Protein AF-A0A6N9PUL2-F1 (afdb_monomer_lite)

Sequence (95 aa):
ADDLPEDLRTGAFNPFIAKLGFWGKTALTEEERRQADNFCNAALNRTAAQMALPLNLIDLMNFEPIIENVVQKGLPELQREILFLHIKEKPRREL

Structure (mmCIF, N/CA/C/O backbone):
data_AF-A0A6N9PUL2-F1
#
_entry.id   AF-A0A6N9PUL2-F1
#
loop_
_atom_site.group_PDB
_atom_site.id
_atom_site.type_symbol
_atom_site.label_atom_id
_atom_site.label_alt_id
_atom_site.label_comp_id
_atom_site.label_asym_id
_atom_site.label_entity_id
_atom_site.label_seq_id
_atom_site.pdbx_PDB_ins_code
_atom_site.Cartn_x
_atom_site.Cartn_y
_atom_site.Cartn_z
_atom_site.occupancy
_atom_site.B_iso_or_equiv
_atom_site.auth_seq_id
_atom_site.auth_comp_id
_atom_site.auth_asym_id
_atom_site.auth_atom_id
_atom_site.pdbx_PDB_model_num
ATOM 1 N N . ALA A 1 1 ? -6.825 -0.071 3.948 1.00 58.62 1 ALA A N 1
ATOM 2 C CA . ALA A 1 1 ? -7.853 -0.552 3.010 1.00 58.62 1 ALA A CA 1
ATOM 3 C C . ALA A 1 1 ? -9.032 0.371 3.205 1.00 58.62 1 ALA A C 1
ATOM 5 O O . ALA A 1 1 ? -9.509 0.440 4.331 1.00 58.62 1 ALA A O 1
ATOM 6 N N . ASP A 1 2 ? -9.390 1.138 2.180 1.00 65.25 2 ASP A N 1
ATOM 7 C CA . ASP A 1 2 ? -10.395 2.207 2.290 1.00 65.25 2 ASP A CA 1
ATOM 8 C C . ASP A 1 2 ? -11.745 1.664 2.791 1.00 65.25 2 ASP A C 1
ATOM 10 O O . ASP A 1 2 ? -12.386 2.245 3.661 1.00 65.25 2 ASP A O 1
ATOM 14 N N . ASP A 1 3 ? -12.086 0.446 2.368 1.00 75.81 3 ASP A N 1
ATOM 15 C CA . ASP A 1 3 ? -13.349 -0.206 2.715 1.00 75.81 3 ASP A CA 1
ATOM 16 C C . ASP A 1 3 ? -13.361 -0.862 4.102 1.00 75.81 3 ASP A C 1
ATOM 18 O O . ASP A 1 3 ? -14.406 -1.327 4.540 1.00 75.81 3 ASP A O 1
ATOM 22 N N . LEU A 1 4 ? -12.245 -0.889 4.847 1.00 76.88 4 LEU A N 1
ATOM 23 C CA . LEU A 1 4 ? -12.169 -1.605 6.131 1.00 76.88 4 LEU A CA 1
ATOM 24 C C . LEU A 1 4 ? -13.286 -1.213 7.125 1.00 76.88 4 LEU A C 1
ATOM 26 O O . LEU A 1 4 ? -13.863 -2.117 7.728 1.00 76.88 4 LEU A O 1
ATOM 30 N N . PRO A 1 5 ? -13.635 0.077 7.314 1.00 76.75 5 PRO A N 1
ATOM 31 C CA . PRO A 1 5 ? -14.736 0.462 8.198 1.00 76.75 5 PRO A CA 1
ATOM 32 C C . PRO A 1 5 ? -16.105 0.008 7.674 1.00 76.75 5 PRO A C 1
ATOM 34 O O . PRO A 1 5 ? -16.993 -0.331 8.457 1.00 76.75 5 PRO A O 1
ATOM 37 N N . GLU A 1 6 ? -16.288 0.007 6.354 1.00 79.88 6 GLU A N 1
ATOM 38 C CA . GLU A 1 6 ? -17.539 -0.379 5.706 1.00 79.88 6 GLU A CA 1
ATOM 39 C C . GLU A 1 6 ? -17.723 -1.902 5.698 1.00 79.88 6 GLU A C 1
ATOM 41 O O . GLU A 1 6 ? -18.796 -2.387 6.060 1.00 79.88 6 GLU A O 1
ATOM 46 N N . ASP A 1 7 ? -16.667 -2.656 5.408 1.00 82.88 7 ASP A N 1
ATOM 47 C CA . ASP A 1 7 ? -16.628 -4.117 5.467 1.00 82.88 7 ASP A CA 1
ATOM 48 C C . ASP A 1 7 ? -16.878 -4.623 6.887 1.00 82.88 7 ASP A C 1
ATOM 50 O O . ASP A 1 7 ? -17.639 -5.566 7.099 1.00 82.88 7 ASP A O 1
ATOM 54 N N . LEU A 1 8 ? -16.298 -3.950 7.884 1.00 83.25 8 LEU A N 1
ATOM 55 C CA . LEU A 1 8 ? -16.497 -4.278 9.293 1.00 83.25 8 LEU A CA 1
ATOM 56 C C . LEU A 1 8 ? -17.945 -4.017 9.741 1.00 83.25 8 LEU A C 1
ATOM 58 O O . LEU A 1 8 ? -18.520 -4.806 10.487 1.00 83.25 8 LEU A O 1
ATOM 62 N N . ARG A 1 9 ? -18.570 -2.946 9.236 1.00 80.94 9 ARG A N 1
ATOM 63 C CA . ARG A 1 9 ? -19.979 -2.619 9.505 1.00 80.94 9 ARG A CA 1
ATO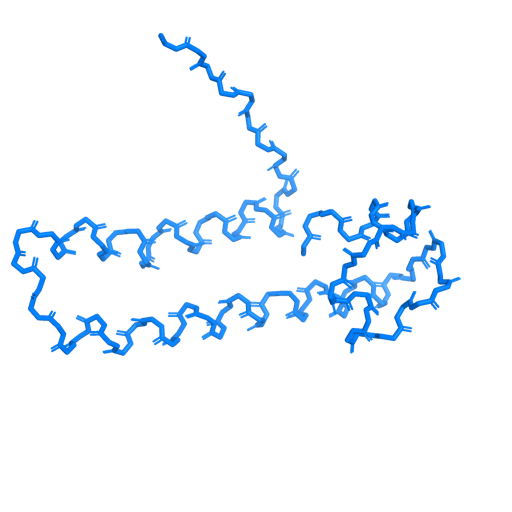M 64 C C . ARG A 1 9 ? -20.952 -3.568 8.801 1.00 80.94 9 ARG A C 1
ATOM 66 O O . ARG A 1 9 ? -21.996 -3.896 9.359 1.00 80.94 9 ARG A O 1
ATOM 73 N N . THR A 1 10 ? -20.655 -3.948 7.562 1.00 82.31 10 THR A N 1
ATOM 74 C CA . THR A 1 10 ? -21.528 -4.783 6.716 1.00 82.31 10 THR A CA 1
ATOM 75 C C . THR A 1 10 ? -21.313 -6.280 6.934 1.00 82.31 10 THR A C 1
ATOM 77 O O . THR A 1 10 ? -22.135 -7.082 6.494 1.00 82.31 10 THR A O 1
ATOM 80 N N . GLY A 1 11 ? -20.238 -6.664 7.631 1.00 78.38 11 GLY A N 1
ATOM 81 C CA . GLY A 1 11 ? -19.829 -8.057 7.793 1.00 78.38 11 GLY A CA 1
ATOM 82 C C . GLY A 1 11 ? -19.275 -8.666 6.503 1.00 78.38 11 GLY A C 1
ATOM 83 O O . GLY A 1 11 ? -19.244 -9.892 6.375 1.00 78.38 11 GLY A O 1
ATOM 84 N N . ALA A 1 12 ? -18.872 -7.834 5.538 1.00 81.06 12 ALA A N 1
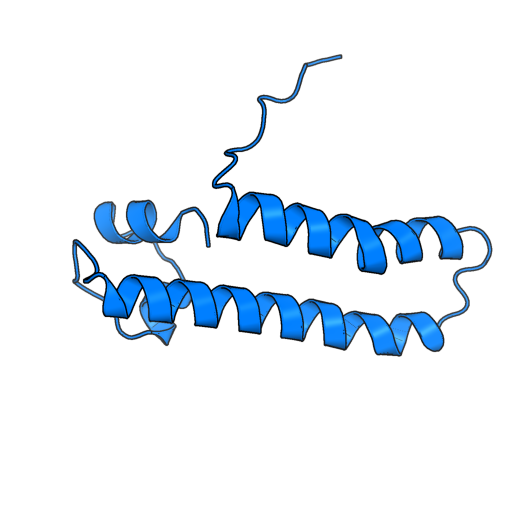ATOM 85 C CA . ALA A 1 12 ? -18.282 -8.292 4.292 1.00 81.06 12 ALA A CA 1
ATOM 86 C C . ALA A 1 12 ? -16.908 -8.933 4.538 1.00 81.06 12 ALA A C 1
ATOM 88 O O . ALA A 1 12 ? -16.192 -8.622 5.495 1.00 81.06 12 ALA A O 1
ATOM 89 N N . PHE A 1 13 ? -16.536 -9.869 3.665 1.00 80.50 13 PHE A N 1
ATOM 90 C CA . PHE A 1 13 ? -15.248 -10.539 3.776 1.00 80.50 13 PHE A CA 1
ATOM 91 C C . PHE A 1 13 ? -14.107 -9.565 3.464 1.00 80.50 13 PHE A C 1
ATOM 93 O O . PHE A 1 13 ? -13.949 -9.138 2.323 1.00 80.50 13 PHE A O 1
ATOM 100 N N . ASN A 1 14 ? -13.258 -9.300 4.460 1.00 83.31 14 ASN A N 1
ATOM 101 C CA . ASN A 1 14 ? -12.024 -8.541 4.291 1.00 83.31 14 ASN A CA 1
ATOM 102 C C . ASN A 1 14 ? -10.839 -9.294 4.937 1.00 83.31 14 ASN A C 1
ATOM 104 O O . ASN A 1 14 ? -10.867 -9.600 6.136 1.00 83.31 14 ASN A O 1
ATOM 108 N N . PRO A 1 15 ? -9.764 -9.593 4.182 1.00 83.56 15 PRO A N 1
ATOM 109 C CA . PRO A 1 15 ? -8.631 -10.366 4.689 1.00 83.56 15 PRO A CA 1
ATOM 110 C C . PRO A 1 15 ? -7.880 -9.659 5.827 1.00 83.56 15 PRO A C 1
ATOM 112 O O . PRO A 1 15 ? -7.263 -10.325 6.660 1.00 83.56 15 PRO A O 1
ATOM 115 N N . PHE A 1 16 ? -7.941 -8.326 5.904 1.00 83.50 16 PHE A N 1
ATOM 116 C CA . PHE A 1 16 ? -7.340 -7.563 6.995 1.00 83.50 16 PHE A CA 1
ATOM 117 C C . PHE A 1 16 ? -8.143 -7.683 8.294 1.00 83.50 16 PHE A C 1
ATOM 119 O O . PHE A 1 16 ? -7.525 -7.786 9.350 1.00 83.50 16 PHE A O 1
ATOM 126 N N . ILE A 1 17 ? -9.479 -7.774 8.230 1.00 84.88 17 ILE A N 1
ATOM 127 C CA . ILE A 1 17 ? -10.330 -8.043 9.408 1.00 84.88 17 ILE A CA 1
ATOM 128 C C . ILE A 1 17 ? -9.923 -9.372 10.045 1.00 84.88 17 ILE A C 1
ATOM 130 O O . ILE A 1 17 ? -9.717 -9.448 11.257 1.00 84.88 17 ILE A O 1
ATOM 134 N N . ALA A 1 18 ? -9.728 -10.404 9.220 1.00 84.81 18 ALA A N 1
ATOM 135 C CA . ALA A 1 18 ? -9.287 -11.707 9.698 1.00 84.81 18 ALA A CA 1
ATOM 136 C C . ALA A 1 18 ? -7.877 -11.676 10.285 1.00 84.81 18 ALA A C 1
ATOM 138 O O . ALA A 1 18 ? -7.640 -12.201 11.371 1.00 84.81 18 ALA A O 1
ATOM 139 N N . L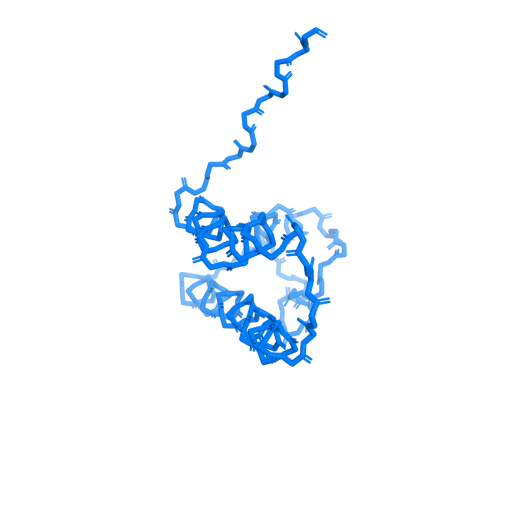YS A 1 19 ? -6.943 -11.036 9.579 1.00 85.94 19 LYS A N 1
ATOM 140 C CA . LYS A 1 19 ? -5.528 -11.016 9.956 1.00 85.94 19 LYS A CA 1
ATOM 141 C C . LYS A 1 19 ? -5.238 -10.180 11.204 1.00 85.94 19 LYS A C 1
ATOM 143 O O . LYS A 1 19 ? -4.277 -10.476 11.907 1.00 85.94 19 LYS A O 1
ATOM 148 N N . LEU A 1 20 ? -6.051 -9.159 11.471 1.00 86.12 20 LEU A N 1
ATOM 149 C CA . LEU A 1 20 ? -5.929 -8.276 12.634 1.00 86.12 20 LEU A CA 1
ATOM 150 C C . LEU A 1 20 ? -6.840 -8.683 13.804 1.00 86.12 20 LEU A C 1
ATOM 152 O O . LEU A 1 20 ? -6.797 -8.053 14.855 1.00 86.12 20 LEU A O 1
ATOM 156 N N . GLY A 1 21 ? -7.639 -9.746 13.654 1.00 85.44 21 GLY A N 1
ATOM 157 C CA . GLY A 1 21 ? -8.501 -10.249 14.726 1.00 85.44 21 GLY A CA 1
ATOM 158 C C . GLY A 1 21 ? -9.715 -9.362 15.011 1.00 85.44 21 GLY A C 1
ATOM 159 O O . GLY A 1 21 ? -10.177 -9.294 16.147 1.00 85.44 21 GLY A O 1
ATOM 160 N N . PHE A 1 22 ? -10.243 -8.678 13.995 1.00 86.50 22 PHE A N 1
ATOM 161 C CA . PHE A 1 22 ? -11.400 -7.787 14.130 1.00 86.50 22 PHE A CA 1
ATOM 162 C C . PHE A 1 22 ? -12.749 -8.467 13.843 1.00 86.50 22 PHE A C 1
ATOM 164 O O . PHE A 1 22 ? -13.776 -7.794 13.766 1.00 86.50 22 PHE A O 1
ATOM 171 N N . TRP A 1 23 ? -12.775 -9.795 13.694 1.00 80.62 23 TRP A N 1
ATOM 172 C CA . TRP A 1 23 ? -14.011 -10.548 13.474 1.00 80.62 23 TRP A CA 1
ATOM 173 C C . TRP A 1 23 ? -15.044 -10.293 14.577 1.00 80.62 23 TRP A C 1
ATOM 175 O O . TRP A 1 23 ? -14.737 -10.373 15.765 1.00 80.62 23 TRP A O 1
ATOM 185 N N . GLY A 1 24 ? -16.283 -10.014 14.169 1.00 77.12 24 GLY A N 1
ATOM 186 C CA . GLY A 1 24 ? -17.403 -9.780 15.083 1.00 77.12 24 GLY A CA 1
ATOM 187 C C . GLY A 1 24 ? -17.441 -8.384 15.711 1.00 77.12 24 GLY A C 1
ATOM 188 O O . GLY A 1 24 ? -18.367 -8.094 16.467 1.00 77.12 24 GLY A O 1
ATOM 189 N N . LYS A 1 25 ? -16.482 -7.504 15.398 1.00 82.31 25 LYS A N 1
ATOM 190 C CA . LYS A 1 25 ? -16.558 -6.088 15.771 1.00 82.31 25 LYS A CA 1
ATOM 191 C C . LYS A 1 25 ? -17.414 -5.317 14.775 1.00 82.31 25 LYS A C 1
ATOM 193 O O . LYS A 1 25 ? -17.388 -5.601 13.587 1.00 82.31 25 LYS A O 1
ATOM 198 N N . THR A 1 26 ? -18.131 -4.313 15.268 1.00 79.00 26 THR A N 1
ATOM 199 C CA . THR A 1 26 ? -18.924 -3.376 14.453 1.00 79.00 26 THR A CA 1
ATOM 200 C C . THR A 1 26 ? -18.269 -2.000 14.330 1.00 79.00 26 THR A C 1
ATOM 202 O O . THR A 1 26 ? -18.629 -1.226 13.447 1.00 79.00 26 THR A O 1
ATOM 205 N N . ALA A 1 27 ? -17.292 -1.703 15.191 1.00 80.81 27 ALA A N 1
ATOM 206 C CA . ALA A 1 27 ? -16.456 -0.512 15.144 1.00 80.81 27 ALA A CA 1
ATOM 207 C C . ALA A 1 27 ? -15.061 -0.815 15.717 1.00 80.81 27 ALA A C 1
ATOM 209 O O . ALA A 1 27 ? -14.910 -1.702 16.562 1.00 80.81 27 ALA A O 1
ATOM 210 N N . LEU A 1 28 ? -14.055 -0.068 15.260 1.00 83.50 28 LEU A N 1
ATOM 211 C CA . LEU A 1 28 ? -12.687 -0.115 15.780 1.00 83.50 28 LEU A CA 1
ATOM 212 C C . LEU A 1 28 ? -12.471 1.025 16.777 1.00 83.50 28 LEU A C 1
ATOM 214 O O . LEU A 1 28 ? -13.022 2.115 16.607 1.00 83.50 28 LEU A O 1
ATOM 218 N N . THR A 1 29 ? -11.649 0.787 17.797 1.00 87.12 29 THR A N 1
ATOM 219 C CA . THR A 1 29 ? -11.122 1.885 18.622 1.00 87.12 29 THR A CA 1
ATOM 220 C C . THR A 1 29 ? -10.107 2.711 17.826 1.00 87.12 29 THR A C 1
ATOM 222 O O . THR A 1 29 ? -9.603 2.259 16.798 1.00 87.12 29 THR A O 1
ATOM 225 N N . GLU A 1 30 ? -9.766 3.910 18.302 1.00 83.94 30 GLU A N 1
ATOM 226 C CA . GLU A 1 30 ? -8.766 4.757 17.632 1.00 83.94 30 GLU A CA 1
ATOM 227 C C . GLU A 1 30 ? -7.402 4.056 17.508 1.00 83.94 30 GLU A C 1
ATOM 229 O O . GLU A 1 30 ? -6.755 4.110 16.464 1.00 83.94 30 GLU A O 1
ATOM 234 N N . GLU A 1 31 ? -6.994 3.316 18.542 1.00 86.56 31 GLU A N 1
ATOM 235 C CA . GLU A 1 31 ? -5.733 2.568 18.524 1.00 86.56 31 GLU A CA 1
ATOM 236 C C . GLU A 1 31 ? -5.774 1.402 17.525 1.00 86.56 31 GLU A C 1
ATOM 238 O O . GLU A 1 31 ? -4.823 1.174 16.780 1.00 86.56 31 GLU A O 1
ATOM 243 N N . GLU A 1 32 ? -6.903 0.696 17.442 1.00 85.38 32 GLU A N 1
ATOM 244 C CA . GLU A 1 32 ? -7.097 -0.397 16.482 1.00 85.38 32 GLU A CA 1
ATOM 245 C C . GLU A 1 32 ? -7.167 0.111 15.044 1.00 85.38 32 GLU A C 1
ATOM 247 O O . GLU A 1 32 ? -6.642 -0.531 14.134 1.00 85.38 32 GLU A O 1
ATOM 252 N N . ARG A 1 33 ? -7.767 1.288 14.839 1.00 83.81 33 ARG A N 1
ATOM 253 C CA . ARG A 1 33 ? -7.777 1.972 13.548 1.00 83.81 33 ARG A CA 1
ATOM 254 C C . ARG A 1 33 ? -6.357 2.323 13.121 1.00 83.81 33 ARG A C 1
ATOM 256 O O . ARG A 1 33 ? -5.931 1.935 12.036 1.00 83.81 33 ARG A O 1
ATOM 263 N N . ARG A 1 34 ? -5.577 2.932 14.016 1.00 84.50 34 ARG A N 1
ATOM 264 C CA . ARG A 1 34 ? -4.166 3.247 13.770 1.00 84.50 34 ARG A CA 1
ATOM 265 C C . ARG A 1 34 ? -3.336 1.996 13.479 1.00 84.50 34 ARG A C 1
ATOM 267 O O . ARG A 1 34 ? -2.488 2.005 12.585 1.00 84.50 34 ARG A O 1
ATOM 274 N N . GLN A 1 35 ? -3.572 0.908 14.210 1.00 86.75 35 GLN A N 1
ATOM 275 C CA . GLN A 1 35 ? -2.927 -0.379 13.956 1.00 86.75 35 GLN A CA 1
ATOM 276 C C . GLN A 1 35 ? -3.276 -0.914 12.561 1.00 86.75 35 GLN A C 1
ATOM 278 O O . GLN A 1 35 ? -2.387 -1.376 11.841 1.00 86.75 35 GLN A O 1
ATOM 283 N N . ALA A 1 36 ? -4.547 -0.833 12.168 1.00 84.94 36 ALA A N 1
ATOM 284 C CA . ALA A 1 36 ? -5.017 -1.278 10.865 1.00 84.94 36 ALA A CA 1
ATOM 285 C C . ALA A 1 36 ? -4.410 -0.465 9.716 1.00 84.94 36 ALA A C 1
ATOM 287 O O . ALA A 1 36 ? -3.948 -1.049 8.732 1.00 84.94 36 ALA A O 1
ATOM 288 N N . ASP A 1 37 ? -4.346 0.857 9.864 1.00 83.44 37 ASP A N 1
ATOM 289 C CA . ASP A 1 37 ? -3.761 1.761 8.874 1.00 83.44 37 ASP A CA 1
ATOM 290 C C . ASP A 1 37 ? -2.265 1.491 8.699 1.00 83.44 37 ASP A C 1
ATOM 292 O O . ASP A 1 37 ? -1.785 1.306 7.576 1.00 83.44 37 ASP A O 1
ATOM 296 N N . ASN A 1 38 ? -1.531 1.350 9.807 1.00 86.94 38 ASN A N 1
ATOM 297 C CA . ASN A 1 38 ? -0.115 0.985 9.787 1.00 86.94 38 ASN A CA 1
ATOM 298 C C . ASN A 1 38 ? 0.114 -0.376 9.124 1.00 86.94 38 ASN A C 1
ATOM 300 O O . ASN A 1 38 ? 1.050 -0.538 8.337 1.00 86.94 38 ASN A O 1
ATOM 304 N N . PHE A 1 39 ? -0.744 -1.354 9.418 1.00 87.75 39 PHE A N 1
ATOM 305 C CA . PHE A 1 39 ? -0.650 -2.678 8.819 1.00 87.75 39 PHE A CA 1
ATOM 306 C C . PHE A 1 39 ? -0.898 -2.634 7.307 1.00 87.75 39 PHE A C 1
ATOM 308 O O . PHE A 1 39 ? -0.129 -3.216 6.540 1.00 87.75 39 PHE A O 1
ATOM 315 N N . CYS A 1 40 ? -1.939 -1.922 6.867 1.00 84.38 40 CYS A N 1
ATOM 316 C CA . CYS A 1 40 ? -2.243 -1.739 5.450 1.00 84.38 40 CYS A CA 1
ATOM 317 C C . CYS A 1 40 ? -1.087 -1.045 4.720 1.00 84.38 40 CYS A C 1
ATOM 319 O O . CYS A 1 40 ? -0.653 -1.518 3.671 1.00 84.38 40 CYS A O 1
ATOM 321 N N . ASN A 1 41 ? -0.548 0.027 5.306 1.00 85.88 41 ASN A N 1
ATOM 322 C CA . ASN A 1 41 ? 0.593 0.755 4.764 1.00 85.88 41 ASN A CA 1
ATOM 323 C C . ASN A 1 41 ? 1.824 -0.156 4.618 1.00 85.88 41 ASN A C 1
ATOM 325 O O . ASN A 1 41 ? 2.446 -0.216 3.561 1.00 85.88 41 ASN A O 1
ATOM 329 N N . ALA A 1 42 ? 2.140 -0.940 5.651 1.00 88.12 42 ALA A N 1
ATOM 330 C CA . ALA A 1 42 ? 3.252 -1.885 5.616 1.00 88.12 42 ALA A CA 1
ATOM 331 C C . ALA A 1 42 ? 3.053 -3.005 4.578 1.00 88.12 42 ALA A C 1
ATOM 333 O O . ALA A 1 42 ? 4.013 -3.413 3.922 1.00 88.12 42 ALA A O 1
ATOM 334 N N . ALA A 1 43 ? 1.825 -3.505 4.410 1.00 87.69 43 ALA A N 1
ATOM 335 C CA . ALA A 1 43 ? 1.504 -4.538 3.425 1.00 87.69 43 ALA A CA 1
ATOM 336 C C . ALA A 1 43 ? 1.673 -4.035 1.981 1.00 87.69 43 ALA A C 1
ATOM 338 O O . ALA A 1 43 ? 2.254 -4.735 1.146 1.00 87.69 43 ALA A O 1
ATOM 339 N N . LEU A 1 44 ? 1.221 -2.810 1.702 1.00 84.94 44 LEU A N 1
ATOM 340 C CA . LEU A 1 44 ? 1.404 -2.165 0.402 1.00 84.94 44 LEU A CA 1
ATOM 341 C C . LEU A 1 44 ? 2.883 -1.869 0.132 1.00 84.94 44 LEU A C 1
ATOM 343 O O . LEU A 1 44 ? 3.401 -2.277 -0.906 1.00 84.94 44 LEU A O 1
ATOM 347 N N . ASN A 1 45 ? 3.597 -1.295 1.106 1.00 87.38 45 ASN A N 1
ATOM 348 C CA . ASN A 1 45 ? 5.035 -1.032 0.993 1.00 87.38 45 ASN A CA 1
ATOM 349 C C . ASN A 1 45 ? 5.842 -2.308 0.745 1.00 87.38 45 ASN A C 1
ATOM 351 O O . ASN A 1 45 ? 6.768 -2.307 -0.061 1.00 87.38 45 ASN A O 1
ATOM 355 N N . ARG A 1 46 ? 5.484 -3.420 1.402 1.00 88.62 46 ARG A N 1
ATOM 356 C CA . ARG A 1 46 ? 6.116 -4.721 1.147 1.00 88.62 46 ARG A CA 1
ATOM 357 C C . ARG A 1 46 ? 5.936 -5.148 -0.307 1.00 88.62 46 ARG A C 1
ATOM 359 O O . ARG A 1 46 ? 6.894 -5.611 -0.914 1.00 88.62 46 ARG A O 1
ATOM 366 N N . THR A 1 47 ? 4.729 -4.999 -0.845 1.00 85.44 47 THR A N 1
ATOM 367 C CA . THR A 1 47 ? 4.416 -5.382 -2.229 1.00 85.44 47 THR A CA 1
ATOM 368 C C . THR A 1 47 ? 5.196 -4.513 -3.217 1.00 85.44 47 THR A C 1
ATOM 370 O O . THR A 1 47 ? 5.868 -5.043 -4.096 1.00 85.44 47 THR A O 1
ATOM 373 N N . ALA A 1 48 ? 5.213 -3.192 -3.014 1.00 85.38 48 ALA A N 1
ATOM 374 C CA . ALA A 1 48 ? 5.998 -2.270 -3.834 1.00 85.38 48 ALA A CA 1
ATOM 375 C C . ALA A 1 48 ? 7.508 -2.577 -3.779 1.00 85.38 48 ALA A C 1
ATOM 377 O O . ALA A 1 48 ? 8.171 -2.646 -4.812 1.00 85.38 48 ALA A O 1
ATOM 378 N N . ALA A 1 49 ? 8.052 -2.848 -2.588 1.00 86.50 49 ALA A N 1
ATOM 379 C CA . ALA A 1 49 ? 9.459 -3.208 -2.417 1.00 86.50 49 ALA A CA 1
ATOM 380 C C . ALA A 1 49 ? 9.820 -4.534 -3.109 1.00 86.50 49 ALA A C 1
ATOM 382 O O . ALA A 1 49 ? 10.900 -4.658 -3.683 1.00 86.50 49 ALA A O 1
ATOM 383 N N . GLN A 1 50 ? 8.911 -5.514 -3.097 1.00 87.06 50 GLN A N 1
ATOM 384 C CA . GLN A 1 50 ? 9.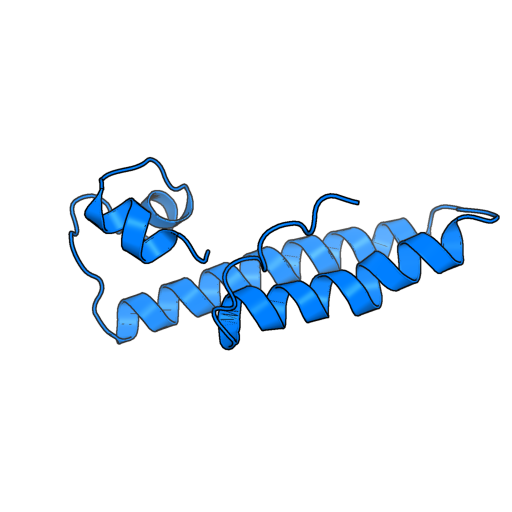095 -6.770 -3.828 1.00 87.06 50 GLN A CA 1
ATOM 385 C C . GLN A 1 50 ? 9.116 -6.569 -5.345 1.00 87.06 50 GLN A C 1
ATOM 387 O O . GLN A 1 50 ? 9.780 -7.340 -6.029 1.00 87.06 50 GLN A O 1
ATOM 392 N N . MET A 1 51 ? 8.435 -5.546 -5.868 1.00 84.12 51 MET A N 1
ATOM 393 C CA . MET A 1 51 ? 8.439 -5.218 -7.298 1.00 84.12 51 MET A CA 1
ATOM 394 C C . MET A 1 51 ? 9.699 -4.465 -7.738 1.00 84.12 51 MET A C 1
ATOM 396 O O . MET A 1 51 ? 10.132 -4.631 -8.875 1.00 84.12 51 MET A O 1
ATOM 400 N N . ALA A 1 52 ? 10.315 -3.677 -6.855 1.00 80.62 52 ALA A N 1
ATOM 401 C CA . ALA A 1 52 ? 11.498 -2.886 -7.194 1.00 80.62 52 ALA A CA 1
ATOM 402 C C . ALA A 1 52 ? 12.701 -3.745 -7.628 1.00 80.62 52 ALA A C 1
ATOM 404 O O . ALA A 1 52 ? 13.423 -3.377 -8.548 1.00 80.62 52 ALA A O 1
ATOM 405 N N . LEU A 1 53 ? 12.914 -4.904 -6.993 1.00 82.00 53 LEU A N 1
ATOM 406 C CA . LEU A 1 53 ? 14.051 -5.776 -7.307 1.00 82.00 53 LEU A CA 1
ATOM 407 C C . LEU A 1 53 ? 13.947 -6.424 -8.703 1.00 82.00 53 LEU A C 1
ATOM 409 O O . LEU A 1 53 ? 14.909 -6.311 -9.459 1.00 82.00 53 LEU A O 1
ATOM 413 N N . PRO A 1 54 ? 12.822 -7.058 -9.091 1.00 83.81 54 PRO A N 1
ATOM 414 C CA . PRO A 1 54 ? 12.633 -7.571 -10.445 1.00 83.81 54 PRO A CA 1
ATOM 415 C C . PRO A 1 54 ? 12.753 -6.510 -11.539 1.00 83.81 54 PRO A C 1
ATOM 417 O O . PRO A 1 54 ? 13.279 -6.823 -12.601 1.00 83.81 54 PRO A O 1
ATOM 420 N N . LEU A 1 55 ? 12.309 -5.271 -11.294 1.00 83.62 55 LEU A N 1
ATOM 421 C CA . LEU A 1 55 ? 12.426 -4.194 -12.285 1.00 83.62 55 LEU A CA 1
ATOM 422 C C . LEU A 1 55 ? 13.875 -3.910 -12.675 1.00 83.62 55 LEU A C 1
ATOM 424 O O . LEU A 1 55 ? 14.146 -3.683 -13.842 1.00 83.62 55 LEU A O 1
ATOM 428 N N . ASN A 1 56 ? 14.806 -4.013 -11.727 1.00 82.19 56 ASN A N 1
ATOM 429 C CA . ASN A 1 56 ? 16.230 -3.822 -12.004 1.00 82.19 56 ASN A CA 1
ATOM 430 C C . ASN A 1 56 ? 16.872 -5.004 -12.755 1.00 82.19 56 ASN A C 1
ATOM 432 O O . ASN A 1 56 ? 18.028 -4.915 -13.159 1.00 82.19 56 ASN A O 1
ATOM 436 N N . LEU A 1 57 ? 16.175 -6.140 -12.865 1.00 87.00 57 LEU A N 1
ATOM 437 C CA . LEU A 1 57 ? 16.702 -7.379 -13.446 1.00 87.00 57 LEU A CA 1
ATOM 438 C C . LEU A 1 57 ? 16.123 -7.689 -14.829 1.00 87.00 57 LEU A C 1
ATOM 440 O O . LEU A 1 57 ? 16.694 -8.503 -15.554 1.00 87.00 57 LEU A O 1
ATOM 444 N N . ILE A 1 58 ? 14.981 -7.098 -15.178 1.00 87.75 58 ILE A N 1
ATOM 445 C CA . ILE A 1 58 ? 14.271 -7.362 -16.429 1.00 87.75 58 ILE A CA 1
ATOM 446 C C . ILE A 1 58 ? 14.572 -6.232 -17.408 1.00 87.75 58 ILE A C 1
ATOM 448 O O . ILE A 1 58 ? 14.328 -5.070 -17.102 1.00 87.75 58 ILE A O 1
ATOM 452 N N . ASP A 1 59 ? 15.029 -6.580 -18.610 1.00 86.38 59 ASP A N 1
ATOM 453 C CA . ASP A 1 59 ? 15.089 -5.626 -19.715 1.00 86.38 59 ASP A CA 1
ATOM 454 C C . ASP A 1 59 ? 13.671 -5.384 -20.250 1.00 86.38 59 ASP A C 1
ATOM 456 O O . ASP A 1 59 ? 13.051 -6.253 -20.873 1.00 86.38 59 ASP A O 1
ATOM 460 N N . LEU A 1 60 ? 13.134 -4.205 -19.945 1.00 85.56 60 LEU A N 1
ATOM 461 C CA . LEU A 1 60 ? 11.794 -3.784 -20.343 1.00 85.56 60 LEU A CA 1
ATOM 462 C C . LEU A 1 60 ? 11.797 -3.005 -21.668 1.00 85.56 60 LEU A C 1
ATOM 464 O O . LEU A 1 60 ? 10.726 -2.593 -22.130 1.00 85.56 60 LEU A O 1
ATOM 468 N N . MET A 1 61 ? 12.964 -2.830 -22.303 1.00 88.88 61 MET A N 1
ATOM 469 C CA . MET A 1 61 ? 13.146 -2.076 -23.544 1.00 88.88 61 MET A CA 1
ATOM 470 C C . MET A 1 61 ? 12.382 -0.735 -23.492 1.00 88.88 61 MET A C 1
ATOM 472 O O . MET A 1 61 ? 12.485 0.041 -22.547 1.00 88.88 61 MET A O 1
ATOM 476 N N . ASN A 1 62 ? 11.524 -0.475 -24.480 1.00 89.38 62 ASN A N 1
ATOM 477 C CA . ASN A 1 62 ? 10.761 0.768 -24.591 1.00 89.38 62 ASN A CA 1
ATOM 478 C C . ASN A 1 62 ? 9.691 0.957 -23.496 1.00 89.38 62 ASN A C 1
ATOM 480 O O . ASN A 1 62 ? 9.132 2.048 -23.383 1.00 89.38 62 ASN A O 1
ATOM 484 N N . PHE A 1 63 ? 9.363 -0.081 -22.718 1.00 88.31 63 PHE A N 1
ATOM 485 C CA . PHE A 1 63 ? 8.371 0.004 -21.642 1.00 88.31 63 PHE A CA 1
ATOM 486 C C . PHE A 1 63 ? 8.974 0.404 -20.296 1.00 88.31 63 PHE A C 1
ATOM 488 O O . PHE A 1 63 ? 8.216 0.795 -19.407 1.00 88.31 63 PHE A O 1
ATOM 495 N N . GLU A 1 64 ? 10.301 0.354 -20.150 1.00 87.56 64 GLU A N 1
ATOM 496 C CA . GLU A 1 64 ? 11.006 0.674 -18.904 1.00 87.56 64 GLU A CA 1
ATOM 497 C C . GLU A 1 64 ? 10.538 2.006 -18.291 1.00 87.56 64 GLU A C 1
ATOM 499 O O . GLU A 1 64 ? 10.042 1.984 -17.162 1.00 87.56 64 GLU A O 1
ATOM 504 N N . PRO A 1 65 ? 10.487 3.137 -19.030 1.00 89.31 65 PRO A N 1
ATOM 505 C CA . PRO A 1 65 ? 10.101 4.415 -18.433 1.00 89.31 65 PRO A CA 1
ATOM 506 C C . PRO A 1 65 ? 8.637 4.444 -17.975 1.00 89.31 65 PRO A C 1
ATOM 508 O O . PRO A 1 65 ? 8.281 5.159 -17.038 1.00 89.31 65 PRO A O 1
ATOM 511 N N . ILE A 1 66 ? 7.754 3.697 -18.644 1.00 90.56 66 ILE A N 1
ATOM 512 C CA . ILE A 1 66 ? 6.330 3.636 -18.291 1.00 90.56 66 ILE A CA 1
ATOM 513 C C . ILE A 1 66 ? 6.175 2.866 -16.983 1.00 90.56 66 ILE A C 1
ATOM 515 O O . ILE A 1 66 ? 5.534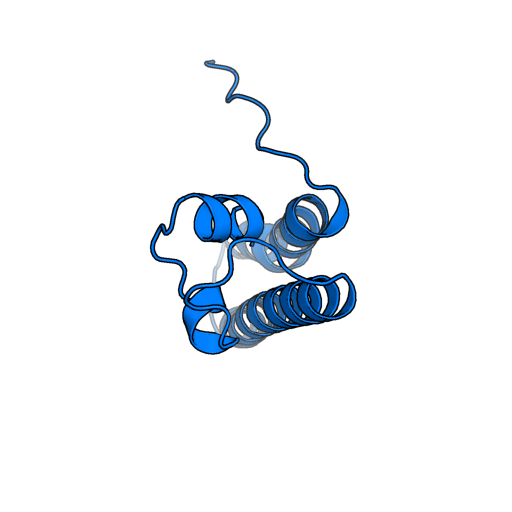 3.348 -16.047 1.00 90.56 66 ILE A O 1
ATOM 519 N N . ILE A 1 67 ? 6.783 1.683 -16.913 1.00 89.00 67 ILE A N 1
ATOM 520 C CA . ILE A 1 67 ? 6.671 0.798 -15.757 1.00 89.00 67 ILE A CA 1
ATOM 521 C C . ILE A 1 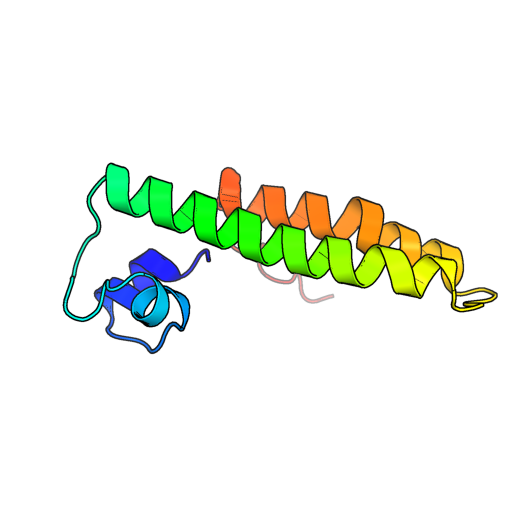67 ? 7.372 1.406 -14.537 1.00 89.00 67 ILE A C 1
ATOM 523 O O . ILE A 1 67 ? 6.798 1.396 -13.448 1.00 89.00 67 ILE A O 1
ATOM 527 N N . GLU A 1 68 ? 8.546 2.019 -14.705 1.00 88.25 68 GLU A N 1
ATOM 528 C CA . GLU A 1 68 ? 9.225 2.741 -13.626 1.00 88.25 68 GLU A CA 1
ATOM 529 C C . GLU A 1 68 ? 8.369 3.875 -13.064 1.00 88.25 68 GLU A C 1
ATOM 531 O O . GLU A 1 68 ? 8.239 4.003 -11.848 1.00 88.25 68 GLU A O 1
ATOM 536 N N . ASN A 1 69 ? 7.733 4.682 -13.921 1.00 90.06 69 ASN A N 1
ATOM 537 C CA . ASN A 1 69 ? 6.864 5.759 -13.448 1.00 90.06 69 ASN A CA 1
ATOM 538 C C . ASN A 1 69 ? 5.659 5.215 -12.669 1.00 90.06 69 ASN A C 1
ATOM 540 O O . ASN A 1 69 ? 5.304 5.780 -11.634 1.00 90.06 69 ASN A O 1
ATOM 544 N N . VAL A 1 70 ? 5.049 4.114 -13.117 1.00 89.44 70 VAL A N 1
ATOM 545 C CA . VAL A 1 70 ? 3.948 3.474 -12.384 1.00 89.44 70 VAL A CA 1
ATOM 546 C C . VAL A 1 70 ? 4.423 2.982 -11.020 1.00 89.44 70 VAL A C 1
ATOM 548 O O . VAL A 1 70 ? 3.778 3.275 -10.017 1.00 89.44 70 VAL A O 1
ATOM 551 N N . VAL A 1 71 ? 5.554 2.280 -10.953 1.00 86.69 71 VAL A N 1
ATOM 552 C CA . VAL A 1 71 ? 5.994 1.635 -9.709 1.00 86.69 71 VAL A CA 1
ATOM 553 C C . VAL A 1 71 ? 6.631 2.618 -8.728 1.00 86.69 71 VAL A C 1
ATOM 555 O O . VAL A 1 71 ? 6.351 2.543 -7.535 1.00 86.69 71 VAL A O 1
ATOM 558 N N . GLN A 1 72 ? 7.444 3.563 -9.202 1.00 85.31 72 GLN A N 1
ATOM 559 C CA . GLN A 1 72 ? 8.174 4.501 -8.343 1.00 85.31 72 GLN A CA 1
ATOM 560 C C . GLN A 1 72 ? 7.389 5.773 -8.006 1.00 85.31 72 GLN A C 1
ATOM 562 O O . GLN A 1 72 ? 7.683 6.409 -6.997 1.00 85.31 72 GLN A O 1
ATOM 567 N N . LYS A 1 73 ? 6.420 6.178 -8.839 1.00 86.88 73 LYS A N 1
ATOM 568 C CA . LYS A 1 73 ? 5.663 7.429 -8.640 1.00 86.88 73 LYS A CA 1
ATOM 569 C C . LYS A 1 73 ? 4.167 7.180 -8.492 1.00 86.88 73 LYS A C 1
ATOM 571 O O . LYS A 1 73 ? 3.571 7.658 -7.535 1.00 86.88 73 LYS A O 1
ATOM 576 N N . GLY A 1 74 ? 3.575 6.401 -9.397 1.00 87.44 74 GLY A N 1
ATOM 577 C CA . GLY A 1 74 ? 2.134 6.146 -9.426 1.00 87.44 74 GLY A CA 1
ATOM 578 C C . GLY A 1 74 ? 1.624 5.397 -8.195 1.00 87.44 74 GLY A C 1
ATOM 579 O O . GLY A 1 74 ? 0.732 5.886 -7.509 1.00 87.44 74 GLY A O 1
ATOM 580 N N . LEU A 1 75 ? 2.202 4.231 -7.889 1.00 86.38 75 LEU A N 1
ATOM 581 C CA . LEU A 1 75 ? 1.788 3.408 -6.749 1.00 86.38 75 LEU A CA 1
ATOM 582 C C . LEU A 1 75 ? 1.954 4.137 -5.401 1.00 86.38 75 LEU A C 1
ATOM 584 O O . LEU A 1 75 ? 0.990 4.130 -4.634 1.00 86.38 75 LEU A O 1
ATOM 588 N N . PRO A 1 76 ? 3.091 4.805 -5.103 1.00 85.38 76 PRO A N 1
ATOM 589 C CA . PRO A 1 76 ? 3.226 5.581 -3.870 1.00 85.38 76 PRO A CA 1
ATOM 590 C C . PRO A 1 76 ? 2.227 6.735 -3.761 1.00 85.38 76 PRO A C 1
ATOM 592 O O . PRO A 1 76 ? 1.689 6.972 -2.680 1.00 85.38 76 PRO A O 1
ATOM 595 N N . GLU A 1 77 ? 1.953 7.439 -4.864 1.00 86.06 77 GLU A N 1
ATOM 596 C CA . GLU A 1 77 ? 0.987 8.541 -4.867 1.00 86.06 77 GLU A CA 1
ATOM 597 C C . GLU A 1 77 ? -0.435 8.027 -4.625 1.00 86.06 77 GLU A C 1
ATOM 599 O O . GLU A 1 77 ? -1.125 8.531 -3.742 1.00 86.06 77 GLU A O 1
ATOM 604 N N . LEU A 1 78 ? -0.842 6.956 -5.311 1.00 83.25 78 LEU A N 1
ATOM 605 C CA . LEU A 1 78 ? -2.154 6.337 -5.118 1.00 83.25 78 LEU A CA 1
ATOM 606 C C . LEU A 1 78 ? -2.317 5.800 -3.688 1.00 83.25 78 LEU A C 1
ATOM 608 O O . LEU A 1 78 ? -3.349 5.998 -3.052 1.00 83.25 78 LEU A O 1
ATOM 612 N N . GLN A 1 79 ? -1.282 5.156 -3.144 1.00 82.12 79 GLN A N 1
ATOM 613 C CA . GLN A 1 79 ? -1.268 4.715 -1.751 1.00 82.12 79 GLN A CA 1
ATOM 614 C C . GLN A 1 79 ? -1.450 5.895 -0.794 1.00 82.12 79 GLN A C 1
ATOM 616 O O . GLN A 1 79 ? -2.178 5.772 0.194 1.00 82.12 79 GLN A O 1
ATOM 621 N N . ARG A 1 80 ? -0.816 7.038 -1.084 1.00 80.81 80 ARG A N 1
ATOM 622 C CA . ARG A 1 80 ? -0.961 8.255 -0.288 1.00 80.81 80 ARG A CA 1
ATOM 623 C C . ARG A 1 80 ? -2.387 8.802 -0.348 1.00 80.81 80 ARG A C 1
ATOM 625 O O . ARG A 1 80 ? -2.954 9.140 0.692 1.00 80.81 80 ARG A O 1
ATOM 632 N N . GLU A 1 81 ? -2.963 8.864 -1.543 1.00 82.00 81 GLU A N 1
ATOM 633 C CA . GLU A 1 81 ? -4.328 9.342 -1.766 1.00 82.00 81 GLU A CA 1
ATOM 634 C C . GLU A 1 81 ? -5.371 8.469 -1.057 1.00 82.00 81 GLU A C 1
ATOM 636 O O . GLU A 1 81 ? -6.244 8.993 -0.363 1.00 82.00 81 GLU A O 1
ATOM 641 N N . ILE A 1 82 ? -5.243 7.145 -1.163 1.00 76.19 82 ILE A N 1
ATOM 642 C CA . ILE A 1 82 ? -6.197 6.194 -0.583 1.00 76.19 82 ILE A CA 1
ATOM 643 C C . ILE A 1 82 ? -6.048 6.115 0.942 1.00 76.19 82 ILE A C 1
ATOM 645 O O . ILE A 1 82 ? -7.038 6.214 1.659 1.00 76.19 82 ILE A O 1
ATOM 649 N N . LEU A 1 83 ? -4.827 5.937 1.466 1.00 70.69 83 LEU A N 1
ATOM 650 C CA . LEU A 1 83 ? -4.633 5.697 2.904 1.00 70.69 83 LEU A CA 1
ATOM 651 C C . LEU A 1 83 ? -4.686 6.966 3.759 1.00 70.69 83 LEU A C 1
ATOM 653 O O . LEU A 1 83 ? -5.076 6.886 4.920 1.00 70.69 83 LEU A O 1
ATOM 657 N N . PHE A 1 84 ? -4.263 8.119 3.230 1.00 69.44 84 PHE A N 1
ATOM 658 C CA . PHE A 1 84 ? -4.171 9.348 4.026 1.00 69.44 84 PHE A CA 1
ATOM 659 C C . PHE A 1 84 ? -5.195 10.398 3.610 1.00 69.44 84 PHE A C 1
ATOM 661 O O . PHE A 1 84 ? -5.781 11.044 4.479 1.00 69.44 84 PHE A O 1
ATOM 668 N N . LEU A 1 85 ? -5.448 10.564 2.309 1.00 65.81 85 LEU A N 1
ATOM 669 C CA . LEU A 1 85 ? -6.387 11.581 1.826 1.00 65.81 85 LEU A CA 1
ATOM 670 C C . LEU A 1 85 ? -7.836 11.075 1.739 1.00 65.81 85 LEU A C 1
ATOM 672 O O . LEU A 1 85 ? -8.728 11.900 1.556 1.00 65.81 85 LEU A O 1
ATOM 676 N N . HIS A 1 86 ? -8.077 9.764 1.916 1.00 66.75 86 HIS A N 1
ATOM 677 C CA . HIS A 1 86 ? -9.400 9.120 1.829 1.00 66.75 86 HIS A CA 1
ATOM 678 C C . HIS A 1 86 ? -10.183 9.568 0.581 1.00 66.75 86 HIS A C 1
ATOM 680 O O . HIS A 1 86 ? -11.401 9.775 0.614 1.00 66.75 86 HIS A O 1
ATOM 686 N N . ILE A 1 87 ? -9.471 9.799 -0.526 1.00 61.06 87 ILE A N 1
ATOM 687 C CA . ILE A 1 87 ? -10.093 10.219 -1.777 1.00 61.06 87 ILE A CA 1
ATOM 688 C C . ILE A 1 87 ? -10.734 8.971 -2.381 1.00 61.06 87 ILE A C 1
ATOM 690 O O . ILE A 1 87 ? -10.057 8.179 -3.032 1.00 61.06 87 ILE A O 1
ATOM 694 N N . LYS A 1 88 ? -12.047 8.801 -2.173 1.00 56.66 88 LYS A N 1
ATOM 695 C CA . LYS A 1 88 ? -12.844 7.855 -2.964 1.00 56.66 88 LYS A CA 1
ATOM 696 C C . LYS A 1 88 ? -12.693 8.226 -4.437 1.00 56.66 88 LYS A C 1
ATOM 698 O O . LYS A 1 88 ? -12.747 9.414 -4.770 1.00 56.66 88 LYS A O 1
ATOM 703 N N . GLU A 1 89 ? -12.470 7.223 -5.288 1.00 55.12 89 GLU A N 1
ATOM 704 C CA . GLU A 1 89 ? -12.263 7.385 -6.731 1.00 55.12 89 GLU A CA 1
ATOM 705 C C . GLU A 1 89 ? -13.155 8.497 -7.303 1.00 55.12 89 GLU A C 1
ATOM 707 O O . GLU A 1 89 ? -14.378 8.494 -7.130 1.00 55.12 89 GLU A O 1
ATOM 712 N N . LYS A 1 90 ? -12.550 9.471 -7.998 1.00 52.38 90 LYS A N 1
ATOM 713 C CA . LYS A 1 90 ? -13.342 10.414 -8.793 1.00 52.38 90 LYS A CA 1
ATOM 714 C C . LYS A 1 90 ? -14.141 9.587 -9.803 1.00 52.38 90 LYS A C 1
ATOM 716 O O . LYS A 1 90 ? -13.530 8.756 -10.479 1.00 52.38 90 LYS A O 1
ATOM 721 N N . PRO A 1 91 ? -15.461 9.812 -9.948 1.00 47.31 91 PRO A N 1
ATOM 722 C CA . PRO A 1 91 ? -16.257 9.080 -10.919 1.00 47.31 91 PRO A CA 1
ATOM 723 C C . PRO A 1 91 ? -15.586 9.207 -12.282 1.00 47.31 91 PRO A C 1
ATOM 725 O O . PRO A 1 91 ? -15.242 10.315 -12.713 1.00 47.31 91 PRO A O 1
ATOM 728 N N . ARG A 1 92 ? -15.338 8.054 -12.911 1.00 51.81 92 ARG A N 1
ATOM 729 C CA . ARG A 1 92 ? -14.751 7.945 -14.245 1.00 51.81 92 ARG A CA 1
ATOM 730 C C . ARG A 1 92 ? -15.525 8.904 -15.151 1.00 51.81 92 ARG A C 1
ATOM 732 O O . ARG A 1 92 ? -16.716 8.710 -15.369 1.00 51.81 92 ARG A O 1
ATOM 739 N N . ARG A 1 93 ? -14.883 9.979 -15.623 1.00 54.72 93 ARG A N 1
ATOM 740 C CA . ARG A 1 93 ? -15.476 10.800 -16.681 1.00 54.72 93 ARG A CA 1
ATOM 741 C C . ARG A 1 93 ? -15.513 9.913 -17.915 1.00 54.72 93 ARG A C 1
ATOM 743 O O . ARG A 1 93 ? -14.458 9.591 -18.454 1.00 54.72 93 ARG A O 1
ATOM 750 N N . GLU A 1 94 ? -16.710 9.466 -18.272 1.00 48.91 94 GLU A N 1
ATOM 751 C CA . GLU A 1 94 ? -16.980 8.847 -19.563 1.00 48.91 94 GLU A CA 1
ATOM 752 C C . GLU A 1 94 ? -16.497 9.829 -20.641 1.00 48.91 94 GLU A C 1
ATOM 754 O O . GLU A 1 94 ? -16.911 10.992 -20.660 1.00 48.91 94 GLU A O 1
ATOM 759 N N . LEU A 1 95 ? -15.516 9.385 -21.430 1.00 42.09 95 LEU A N 1
ATOM 760 C CA . LEU A 1 95 ? -15.042 10.055 -22.639 1.00 42.09 95 LEU A CA 1
ATOM 761 C C . LEU A 1 95 ? -15.765 9.451 -23.837 1.00 42.09 95 LEU A C 1
ATOM 763 O O . LEU A 1 95 ? -15.886 8.204 -23.855 1.00 42.09 95 LEU A O 1
#

pLDDT: mean 80.29, std 10.75, range [42.09, 90.56]

Secondary structure (DSSP, 8-state):
-TTHHHHHHHT---HHHHHHT-TT-SS--HHHHHHHHHHHHHHHHHHHHHHHHHHTTS--GGGHHHHHHIIIIIHHHHHHHHHTS----------

Radius of gyration: 16.64 Å; chains: 1; bounding box: 38×23×43 Å

Foldseek 3Di:
DLCVLVCLQVVNDDVLCVVLVVPPPNDDDPVSVVVSLVVVLVVLVVVLVVVVVVLVVDDPDPCNVVVCCCSVPVSVVVSCCVSPVVDDDDPPPDD